Protein AF-A0A6A7LEK1-F1 (afdb_monomer_lite)

pLDDT: mean 83.44, std 18.63, range [37.25, 98.38]

Radius of gyration: 17.27 Å; chains: 1; bounding box: 40×24×52 Å

Structure (mmCIF, N/CA/C/O backbone):
data_AF-A0A6A7LEK1-F1
#
_entry.id   AF-A0A6A7LEK1-F1
#
loop_
_atom_site.group_PDB
_atom_site.id
_atom_site.type_symbol
_atom_site.label_atom_id
_atom_site.label_alt_id
_atom_site.label_comp_id
_atom_site.label_asym_id
_atom_site.label_entity_id
_atom_site.label_seq_id
_atom_site.pdbx_PDB_ins_code
_atom_site.Cartn_x
_atom_site.Cartn_y
_atom_site.Cartn_z
_atom_site.occupancy
_atom_site.B_iso_or_equiv
_atom_site.auth_seq_id
_atom_site.auth_comp_id
_atom_site.auth_asym_id
_atom_site.auth_atom_id
_atom_site.pdbx_PDB_model_num
ATOM 1 N N . MET A 1 1 ? -13.519 3.694 27.572 1.00 46.66 1 MET A N 1
ATOM 2 C CA . MET A 1 1 ? -13.043 2.993 26.362 1.00 46.66 1 MET A CA 1
ATOM 3 C C . MET A 1 1 ? -11.612 3.471 26.123 1.00 46.66 1 MET A C 1
ATOM 5 O 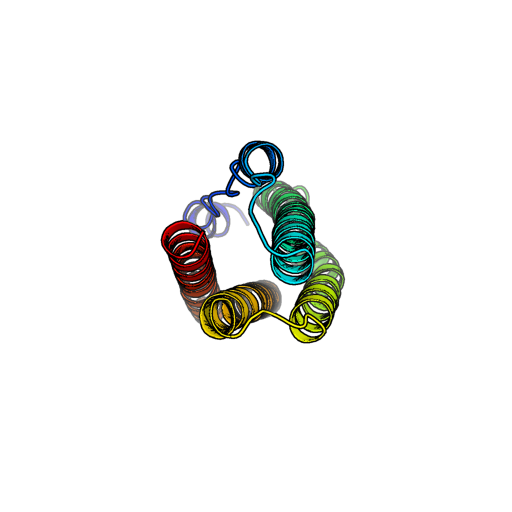O . MET A 1 1 ? -11.468 4.537 25.565 1.00 46.66 1 MET A O 1
ATOM 9 N N . SER A 1 2 ? -10.577 2.872 26.750 1.00 48.06 2 SER A N 1
ATOM 10 C CA . SER A 1 2 ? -9.320 3.645 26.950 1.00 48.06 2 SER A CA 1
ATOM 11 C C . SER A 1 2 ? -7.973 2.902 27.060 1.00 48.06 2 SER A C 1
ATOM 13 O O . SER A 1 2 ? -7.009 3.518 27.499 1.00 48.06 2 SER A O 1
ATOM 15 N N . LYS A 1 3 ? -7.834 1.612 26.715 1.00 38.28 3 LYS A N 1
ATOM 16 C CA . LYS A 1 3 ? -6.499 0.945 26.744 1.00 38.28 3 LYS A CA 1
ATOM 17 C C . LYS A 1 3 ? -6.247 -0.121 25.667 1.00 38.28 3 LYS A C 1
ATOM 19 O O . LYS A 1 3 ? -5.113 -0.568 25.537 1.00 38.28 3 LYS A O 1
ATOM 24 N N . LYS A 1 4 ? -7.274 -0.546 24.914 1.00 45.59 4 LYS A N 1
ATOM 25 C CA . LYS A 1 4 ? -7.142 -1.591 23.877 1.00 45.59 4 LYS A CA 1
ATOM 26 C C . LYS A 1 4 ? -6.670 -1.042 22.525 1.00 45.59 4 LYS A C 1
ATOM 28 O O . LYS A 1 4 ? -5.767 -1.629 21.951 1.00 45.59 4 LYS A O 1
ATOM 33 N N . ARG A 1 5 ? -7.208 0.098 22.072 1.00 50.91 5 ARG A N 1
ATOM 34 C CA . ARG A 1 5 ? -6.863 0.710 20.772 1.00 50.91 5 ARG A CA 1
ATOM 35 C C . ARG A 1 5 ? -5.379 1.095 20.671 1.00 50.91 5 ARG A C 1
ATOM 37 O O . ARG A 1 5 ? -4.720 0.756 19.700 1.00 50.91 5 ARG A O 1
ATOM 44 N N . ALA A 1 6 ? -4.826 1.653 21.751 1.00 42.09 6 ALA A N 1
ATOM 45 C CA . ALA A 1 6 ? -3.437 2.113 21.829 1.00 42.09 6 ALA A CA 1
ATOM 46 C C . ALA A 1 6 ? -2.350 1.021 21.710 1.00 42.09 6 ALA A C 1
ATOM 48 O O . ALA A 1 6 ? -1.185 1.364 21.570 1.00 42.09 6 ALA A O 1
ATOM 49 N N . LYS A 1 7 ? -2.679 -0.279 21.807 1.00 40.78 7 LYS A N 1
ATOM 50 C CA . LYS A 1 7 ? -1.691 -1.372 21.662 1.00 40.78 7 LYS A CA 1
ATOM 51 C C . LYS A 1 7 ? -1.707 -2.042 20.290 1.00 40.78 7 LYS A C 1
ATOM 53 O O . LYS A 1 7 ? -0.755 -2.739 19.964 1.00 40.78 7 LYS A O 1
ATOM 58 N N . THR A 1 8 ? -2.771 -1.858 19.515 1.00 48.28 8 THR A N 1
ATOM 59 C CA . THR A 1 8 ? -2.975 -2.585 18.257 1.00 48.28 8 THR A CA 1
ATOM 60 C C . THR A 1 8 ? -2.233 -1.936 17.085 1.00 48.28 8 THR A C 1
ATOM 62 O O . THR A 1 8 ? -1.827 -2.638 16.168 1.00 48.28 8 THR A O 1
ATOM 65 N N . PHE A 1 9 ? -1.980 -0.625 17.143 1.00 47.22 9 PHE A N 1
ATOM 66 C CA . PHE A 1 9 ? -1.480 0.138 15.995 1.00 47.22 9 PHE A CA 1
ATOM 67 C C . PHE A 1 9 ? -0.041 0.654 16.105 1.00 47.22 9 PHE A C 1
ATOM 69 O O . PHE A 1 9 ? 0.597 0.908 15.090 1.00 47.22 9 PHE A O 1
ATOM 76 N N . THR A 1 10 ? 0.548 0.671 17.308 1.00 41.56 10 THR A N 1
ATOM 77 C CA . THR A 1 10 ? 1.982 0.983 17.496 1.00 41.56 10 THR A CA 1
ATOM 78 C C . THR A 1 10 ? 2.905 0.021 16.724 1.00 41.56 10 THR A C 1
ATOM 80 O O . THR A 1 10 ? 4.081 0.309 16.539 1.00 41.56 10 THR A O 1
ATOM 83 N N . VAL A 1 11 ? 2.380 -1.119 16.259 1.00 42.59 11 VAL A N 1
ATOM 84 C CA . VAL A 1 11 ? 3.092 -2.111 15.436 1.00 42.59 11 VAL A CA 1
ATOM 85 C C . VAL A 1 11 ? 3.003 -1.807 13.927 1.00 42.59 11 VAL A C 1
ATOM 87 O O . VAL A 1 11 ? 3.861 -2.251 13.176 1.00 42.59 11 VAL A O 1
ATOM 90 N N . ILE A 1 12 ? 2.034 -1.002 13.475 1.00 45.78 12 ILE A N 1
ATOM 91 C CA . ILE A 1 12 ? 1.801 -0.677 12.050 1.00 45.78 12 ILE A CA 1
ATOM 92 C C . ILE A 1 12 ? 2.637 0.540 11.590 1.00 45.78 12 ILE A C 1
ATOM 94 O O . ILE A 1 12 ? 2.707 0.864 10.408 1.00 45.78 12 ILE A O 1
ATOM 98 N N . GLY A 1 13 ? 3.353 1.184 12.516 1.00 37.25 13 GLY A N 1
ATOM 99 C CA . GLY A 1 13 ? 4.079 2.441 12.316 1.00 37.25 13 GLY A CA 1
ATOM 100 C C . GLY A 1 13 ? 5.334 2.426 11.434 1.00 37.25 13 GLY A C 1
ATOM 101 O O . GLY A 1 13 ? 6.159 3.319 11.599 1.00 37.25 13 GLY A O 1
ATOM 102 N N . ILE A 1 14 ? 5.536 1.472 10.521 1.00 41.69 14 ILE A N 1
ATOM 103 C CA . ILE A 1 14 ? 6.637 1.568 9.547 1.00 41.69 14 ILE A CA 1
ATOM 104 C C . ILE A 1 14 ? 6.208 0.998 8.187 1.00 41.69 14 ILE A C 1
ATOM 106 O O . ILE A 1 14 ? 6.636 -0.083 7.789 1.00 41.69 14 ILE A O 1
ATOM 110 N N . ILE A 1 15 ? 5.426 1.759 7.420 1.00 44.25 15 ILE A N 1
ATOM 111 C CA . ILE A 1 15 ? 5.654 1.764 5.972 1.00 44.25 15 ILE A CA 1
ATOM 112 C C . ILE A 1 15 ? 6.815 2.732 5.795 1.00 44.25 15 ILE A C 1
ATOM 114 O O . ILE A 1 15 ? 6.666 3.940 5.986 1.00 44.25 15 ILE A O 1
ATOM 118 N N . VAL A 1 16 ? 8.011 2.192 5.549 1.00 43.94 16 VAL A N 1
ATOM 119 C CA . VAL A 1 16 ? 9.144 3.002 5.109 1.00 43.94 16 VAL A CA 1
ATOM 120 C C . VAL A 1 16 ? 8.714 3.587 3.775 1.00 43.94 16 VAL A C 1
ATOM 122 O O . VAL A 1 16 ? 8.874 2.942 2.745 1.00 43.94 16 VAL A O 1
ATOM 125 N N . ALA A 1 17 ? 8.153 4.798 3.805 1.00 43.44 17 ALA A N 1
ATOM 126 C CA . ALA A 1 17 ? 8.066 5.651 2.641 1.00 43.44 17 ALA A CA 1
ATOM 127 C C . ALA A 1 17 ? 9.472 5.658 2.053 1.00 43.44 17 ALA A C 1
ATOM 129 O O . ALA A 1 17 ? 10.419 6.170 2.663 1.00 43.44 17 ALA A O 1
ATOM 130 N N . LEU A 1 18 ? 9.637 4.980 0.921 1.00 44.12 18 LEU A N 1
ATOM 131 C CA . LEU A 1 18 ? 10.869 4.993 0.167 1.00 44.12 18 LEU A CA 1
ATOM 132 C C . LEU A 1 18 ? 11.049 6.439 -0.294 1.00 44.12 18 LEU A C 1
ATOM 134 O O . LEU A 1 18 ? 10.638 6.829 -1.385 1.00 44.12 18 LEU A O 1
ATOM 138 N N . ALA A 1 19 ? 11.697 7.242 0.557 1.00 43.06 19 ALA A N 1
ATOM 139 C CA . ALA A 1 19 ? 12.126 8.626 0.348 1.00 43.06 19 ALA A CA 1
ATOM 140 C C . ALA A 1 19 ? 13.118 8.764 -0.829 1.00 43.06 19 ALA A C 1
ATOM 142 O O . ALA A 1 19 ? 13.835 9.750 -0.971 1.00 43.06 19 ALA A O 1
ATOM 143 N N . SER A 1 20 ? 13.199 7.741 -1.670 1.00 47.03 20 SER A N 1
ATOM 144 C CA . SER A 1 20 ? 14.243 7.476 -2.628 1.00 47.03 20 SER A CA 1
ATOM 145 C C . SER A 1 20 ? 13.797 7.798 -4.058 1.00 47.03 20 SER A C 1
ATOM 147 O O . SER A 1 20 ? 14.639 8.182 -4.867 1.00 47.03 20 SER A O 1
ATOM 149 N N . ALA A 1 21 ? 12.492 7.809 -4.369 1.00 46.47 21 ALA A N 1
ATOM 150 C CA . ALA A 1 21 ? 11.991 8.184 -5.700 1.00 46.47 21 ALA A CA 1
ATOM 151 C C . ALA A 1 21 ? 12.435 9.595 -6.149 1.00 46.47 21 ALA A C 1
ATOM 153 O O . ALA A 1 21 ? 12.756 9.796 -7.323 1.00 46.47 21 ALA A O 1
ATOM 154 N N . GLY A 1 22 ? 12.549 10.552 -5.217 1.00 45.59 22 GLY A N 1
ATOM 155 C CA . GLY A 1 22 ? 13.050 11.905 -5.495 1.00 45.59 22 GLY A CA 1
ATOM 156 C C . GLY A 1 22 ? 14.543 11.971 -5.848 1.00 45.59 22 GLY A C 1
ATOM 157 O O . GLY A 1 22 ? 14.943 12.794 -6.668 1.00 45.59 22 GLY A O 1
ATOM 158 N N . ILE A 1 23 ? 15.368 11.078 -5.291 1.00 48.41 23 ILE A N 1
ATOM 159 C CA . ILE A 1 23 ? 16.801 10.977 -5.616 1.00 48.41 23 ILE A CA 1
ATOM 160 C C . ILE A 1 23 ? 16.997 10.230 -6.952 1.00 48.41 23 ILE A C 1
ATOM 162 O O . ILE A 1 23 ? 17.933 10.525 -7.695 1.00 48.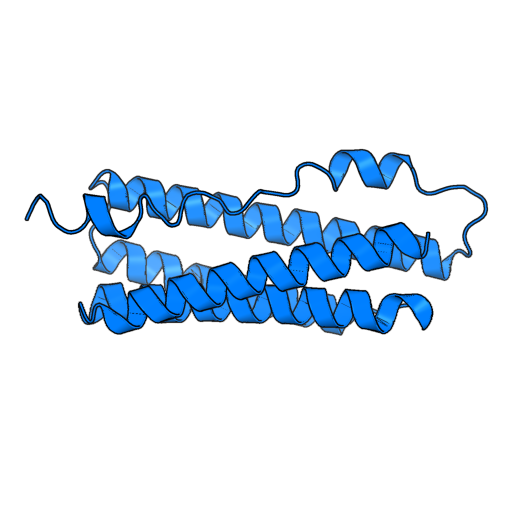41 23 ILE A O 1
ATOM 166 N N . TYR A 1 24 ? 16.103 9.298 -7.305 1.00 51.03 24 TYR A N 1
ATOM 167 C CA . TYR A 1 24 ? 16.279 8.421 -8.468 1.00 51.03 24 TYR A CA 1
ATOM 168 C C . TYR A 1 24 ? 15.999 9.068 -9.827 1.00 51.03 24 TYR A C 1
ATOM 170 O O . TYR A 1 24 ? 16.740 8.783 -10.772 1.00 51.03 24 TYR A O 1
ATOM 178 N N . LEU A 1 25 ? 15.013 9.969 -9.942 1.00 53.00 25 LEU A N 1
ATOM 179 C CA . LEU A 1 25 ? 14.724 10.665 -11.211 1.00 53.00 25 LEU A CA 1
ATOM 180 C C . LEU A 1 25 ? 15.925 11.481 -11.725 1.00 53.00 25 LEU A C 1
ATOM 182 O O . LEU A 1 25 ? 16.126 11.586 -12.932 1.00 53.00 25 LEU A O 1
ATOM 186 N N . ALA A 1 26 ? 16.778 11.982 -10.825 1.00 50.03 26 ALA A N 1
ATOM 187 C CA . ALA A 1 26 ? 17.997 12.713 -11.178 1.00 50.03 26 ALA A CA 1
ATOM 188 C C . ALA A 1 26 ? 19.121 11.824 -11.761 1.00 50.03 26 ALA A C 1
ATOM 190 O O . ALA A 1 26 ? 20.116 12.352 -12.253 1.00 50.03 26 ALA A O 1
ATOM 191 N N . SER A 1 27 ? 18.982 10.491 -11.708 1.00 53.25 27 SER A N 1
ATOM 192 C CA . SER A 1 27 ? 20.025 9.519 -12.090 1.00 53.25 27 SER A CA 1
ATOM 193 C C . SER A 1 27 ? 19.768 8.761 -13.400 1.00 53.25 27 SER A C 1
ATOM 195 O O . SER A 1 27 ? 20.588 7.928 -13.786 1.00 53.25 27 SER A O 1
ATOM 197 N N . ILE A 1 28 ? 18.661 9.037 -14.099 1.00 59.84 28 ILE A N 1
ATOM 198 C CA . ILE A 1 28 ? 18.371 8.435 -15.410 1.00 59.84 28 ILE A CA 1
ATOM 199 C C . ILE A 1 28 ? 19.422 8.930 -16.417 1.00 59.84 28 ILE A C 1
ATOM 201 O O . ILE A 1 28 ? 19.457 10.108 -16.777 1.00 59.84 28 ILE A O 1
ATOM 205 N N . SER A 1 29 ? 20.308 8.028 -16.846 1.00 57.44 29 SER A N 1
ATOM 206 C CA . SER A 1 29 ? 21.398 8.349 -17.772 1.00 57.44 29 SER A CA 1
ATOM 207 C C . SER A 1 29 ? 20.879 8.656 -19.181 1.00 57.44 29 SER A C 1
ATOM 209 O O . SER A 1 29 ? 19.871 8.116 -19.635 1.00 57.44 29 SER A O 1
ATOM 211 N N . SER A 1 30 ? 21.610 9.486 -19.924 1.00 57.62 30 SER A N 1
ATOM 212 C CA . SER A 1 30 ? 21.315 9.798 -21.328 1.00 57.62 30 SER A CA 1
ATOM 213 C C . SER A 1 30 ? 21.533 8.622 -22.295 1.00 57.62 30 SER A C 1
ATOM 215 O O . SER A 1 30 ? 21.211 8.760 -23.472 1.00 57.62 30 SER A O 1
ATOM 217 N N . SER A 1 31 ? 22.062 7.480 -21.832 1.00 55.59 31 SER A N 1
ATOM 218 C CA . SER A 1 31 ? 22.325 6.290 -22.655 1.00 55.59 31 SER A CA 1
ATOM 219 C C . SER A 1 31 ? 21.190 5.258 -22.678 1.00 55.59 31 SER A C 1
ATOM 221 O O . SER A 1 31 ? 21.293 4.279 -23.414 1.00 55.59 31 SER A O 1
ATOM 223 N N . GLN A 1 32 ? 20.120 5.439 -21.895 1.00 67.56 32 GLN A N 1
ATOM 224 C CA . GLN A 1 32 ? 18.956 4.543 -21.925 1.00 67.56 32 GLN A CA 1
ATOM 225 C C . GLN A 1 32 ? 18.096 4.765 -23.177 1.00 67.56 32 GLN A C 1
ATOM 227 O O . GLN A 1 32 ? 17.923 5.891 -23.644 1.00 67.56 32 GLN A O 1
ATOM 232 N N . ILE A 1 33 ? 17.522 3.679 -23.707 1.00 78.75 33 ILE A N 1
ATOM 233 C CA . ILE A 1 33 ? 16.562 3.743 -24.817 1.00 78.75 33 ILE A CA 1
ATOM 234 C C . ILE A 1 33 ? 15.341 4.559 -24.361 1.00 78.75 33 ILE A C 1
ATOM 236 O O . ILE A 1 33 ? 14.889 4.427 -23.224 1.00 78.75 33 ILE A O 1
ATOM 240 N N . GLN A 1 34 ? 14.788 5.393 -25.248 1.00 83.44 34 GLN A N 1
ATOM 241 C CA . GLN A 1 34 ? 13.673 6.302 -24.941 1.00 83.44 34 GLN A CA 1
ATOM 242 C C . GLN A 1 34 ? 12.477 5.601 -24.267 1.00 83.44 34 GLN A C 1
ATOM 244 O O . GLN A 1 34 ? 11.885 6.154 -23.343 1.00 83.44 34 GLN A O 1
ATOM 249 N N . GLU A 1 35 ? 12.140 4.383 -24.700 1.00 83.31 35 GLU A N 1
ATOM 250 C CA . GLU A 1 35 ? 11.057 3.574 -24.120 1.00 83.31 35 GLU A CA 1
ATOM 251 C C . GLU A 1 35 ? 11.341 3.161 -22.669 1.00 83.31 35 GLU A C 1
ATOM 253 O O . GLU A 1 35 ? 10.463 3.226 -21.811 1.00 83.31 35 GLU A O 1
ATOM 258 N N . GLU A 1 36 ? 12.586 2.784 -22.373 1.00 87.81 36 GLU A N 1
ATOM 259 C CA . GLU A 1 36 ? 13.026 2.435 -21.023 1.00 87.81 36 GLU A CA 1
ATOM 260 C C . GLU A 1 36 ? 13.001 3.653 -20.101 1.00 87.81 36 GLU A C 1
ATOM 262 O O . GLU A 1 36 ? 12.469 3.575 -18.993 1.00 87.81 36 GLU A O 1
ATOM 267 N N . LYS A 1 37 ? 13.496 4.795 -20.582 1.00 85.75 37 LYS A N 1
ATOM 268 C CA . LYS A 1 37 ? 13.419 6.057 -19.848 1.00 85.75 37 LYS A CA 1
ATOM 269 C C . LYS A 1 37 ? 11.971 6.419 -19.509 1.00 85.75 37 LYS A C 1
ATOM 271 O O . LYS A 1 37 ? 11.670 6.699 -18.352 1.00 85.75 37 LYS A O 1
ATOM 276 N N . GLN A 1 38 ? 11.072 6.361 -20.492 1.00 89.31 38 GLN A N 1
ATOM 277 C CA . GLN A 1 38 ? 9.657 6.674 -20.293 1.00 89.31 38 GLN A CA 1
ATOM 278 C C . GLN A 1 38 ? 8.988 5.714 -19.300 1.00 89.31 38 GLN A C 1
ATOM 280 O O . GLN A 1 38 ? 8.195 6.143 -18.461 1.00 89.31 38 GLN A O 1
ATOM 285 N N . PHE A 1 39 ? 9.301 4.418 -19.369 1.00 91.56 39 PHE A N 1
ATOM 286 C CA . PHE A 1 39 ? 8.805 3.451 -18.394 1.00 91.56 39 PHE A CA 1
ATOM 287 C C . PHE A 1 39 ? 9.276 3.784 -16.974 1.00 91.56 39 PHE A C 1
ATOM 289 O O . PHE A 1 39 ? 8.449 3.832 -16.066 1.00 91.56 39 PHE A O 1
ATOM 296 N N . LEU A 1 40 ? 10.571 4.048 -16.777 1.00 90.25 40 LEU A N 1
ATOM 297 C CA . LEU A 1 40 ? 11.118 4.364 -15.456 1.00 90.25 40 LEU A CA 1
ATOM 298 C C . LEU A 1 40 ? 10.520 5.658 -14.889 1.00 90.25 40 LEU A C 1
ATOM 300 O O . LEU A 1 40 ? 10.149 5.693 -13.719 1.00 90.25 40 LEU A O 1
ATOM 304 N N . GLU A 1 41 ? 10.350 6.695 -15.710 1.00 89.38 41 GLU A N 1
ATOM 305 C CA . GLU A 1 41 ? 9.659 7.930 -15.311 1.00 89.38 41 GLU A CA 1
ATOM 306 C C . GLU A 1 41 ? 8.217 7.654 -14.851 1.00 89.38 41 GLU A C 1
ATOM 308 O O . GLU A 1 41 ? 7.798 8.131 -13.792 1.00 89.38 41 GLU A O 1
ATOM 313 N N . ASN A 1 42 ? 7.471 6.833 -15.597 1.00 92.06 42 ASN A N 1
ATOM 314 C CA . ASN A 1 42 ? 6.114 6.427 -15.227 1.00 92.06 42 ASN A CA 1
ATOM 315 C C . ASN A 1 42 ? 6.086 5.606 -13.932 1.00 92.06 42 ASN A C 1
ATOM 317 O O . ASN A 1 42 ? 5.237 5.857 -13.075 1.00 92.06 42 ASN A O 1
ATOM 321 N N . TYR A 1 43 ? 7.019 4.666 -13.774 1.00 92.69 43 TYR A N 1
ATOM 322 C CA . TYR A 1 43 ? 7.165 3.841 -12.578 1.00 92.69 43 TYR A CA 1
ATOM 323 C C . TYR A 1 43 ? 7.429 4.705 -11.339 1.00 92.69 43 TYR A C 1
ATOM 325 O O . TYR A 1 43 ? 6.687 4.628 -10.365 1.00 92.69 43 TYR A O 1
ATOM 333 N N . TYR A 1 44 ? 8.413 5.607 -11.378 1.00 89.56 44 TYR A N 1
ATOM 334 C CA . TYR A 1 44 ? 8.701 6.482 -10.235 1.00 89.56 44 TYR A CA 1
ATOM 335 C C . TYR A 1 44 ? 7.585 7.501 -9.972 1.00 89.56 44 TYR A C 1
ATOM 337 O O . TYR A 1 44 ? 7.319 7.848 -8.822 1.00 89.56 44 TYR A O 1
ATOM 345 N N . SER A 1 45 ? 6.888 7.967 -11.012 1.00 90.81 45 SER A N 1
ATOM 346 C CA . SER A 1 45 ? 5.694 8.802 -10.843 1.00 90.81 45 SER A CA 1
ATOM 347 C C . SER A 1 45 ? 4.549 8.047 -10.160 1.00 90.81 45 SER A C 1
ATOM 349 O O . SER A 1 45 ? 3.821 8.640 -9.363 1.00 90.81 45 SER A O 1
ATOM 351 N N . LEU A 1 46 ? 4.379 6.757 -10.459 1.00 93.75 46 LEU A N 1
ATOM 352 C CA . LEU A 1 46 ? 3.417 5.894 -9.781 1.00 93.75 46 LEU A CA 1
ATOM 353 C C . LEU A 1 46 ? 3.798 5.715 -8.308 1.00 93.75 46 LEU A C 1
ATOM 355 O O . LEU A 1 46 ? 2.955 5.954 -7.456 1.00 93.75 46 LEU A O 1
ATOM 359 N N . VAL A 1 47 ? 5.066 5.411 -8.019 1.00 90.62 47 VAL A N 1
ATOM 360 C CA . VAL A 1 47 ? 5.591 5.302 -6.646 1.00 90.62 47 VAL A CA 1
ATOM 361 C C . VAL A 1 47 ? 5.291 6.552 -5.828 1.00 90.62 47 VAL A C 1
ATOM 363 O O . VAL A 1 47 ? 4.747 6.465 -4.732 1.00 90.62 47 VAL A O 1
ATOM 366 N N . ASN A 1 48 ? 5.604 7.729 -6.369 1.00 87.38 48 ASN A N 1
ATOM 367 C CA . ASN A 1 48 ? 5.340 8.991 -5.681 1.00 87.38 48 ASN A CA 1
ATOM 368 C C . ASN A 1 48 ? 3.845 9.201 -5.398 1.00 87.38 48 ASN A C 1
ATOM 370 O O . ASN A 1 48 ? 3.491 9.728 -4.346 1.00 87.38 48 ASN A O 1
ATOM 374 N N . ALA A 1 49 ? 2.972 8.799 -6.327 1.00 91.25 49 ALA A N 1
ATOM 375 C CA . ALA A 1 49 ? 1.529 8.893 -6.132 1.00 91.25 49 ALA A CA 1
ATOM 376 C C . ALA A 1 49 ? 1.050 7.942 -5.026 1.00 91.25 49 ALA A C 1
ATOM 378 O O . ALA A 1 49 ? 0.305 8.378 -4.152 1.00 91.25 49 ALA A O 1
ATOM 379 N N . THR A 1 50 ? 1.520 6.691 -5.026 1.00 91.75 50 THR A N 1
ATOM 380 C CA . THR A 1 50 ? 1.238 5.711 -3.969 1.00 91.75 50 THR A CA 1
ATOM 381 C C . THR A 1 50 ? 1.669 6.236 -2.607 1.00 91.75 50 THR A C 1
ATOM 383 O O . THR A 1 50 ? 0.833 6.331 -1.716 1.00 91.75 50 THR A O 1
ATOM 386 N N . ASN A 1 51 ? 2.918 6.699 -2.478 1.00 87.81 51 ASN A N 1
ATOM 387 C CA . ASN A 1 51 ? 3.434 7.271 -1.232 1.00 87.81 51 ASN A CA 1
ATOM 388 C C . ASN A 1 51 ? 2.549 8.414 -0.723 1.00 87.81 51 ASN A C 1
ATOM 390 O O . ASN A 1 51 ? 2.243 8.473 0.462 1.00 87.81 51 ASN A O 1
ATOM 394 N N . GLY A 1 52 ? 2.084 9.296 -1.613 1.00 89.06 52 GLY A N 1
ATOM 395 C CA . GLY A 1 52 ? 1.165 10.371 -1.240 1.00 89.06 52 GLY A CA 1
ATOM 396 C C . GLY A 1 52 ? -0.166 9.861 -0.672 1.00 89.06 52 GLY A C 1
ATOM 397 O O . GLY A 1 52 ? -0.656 10.408 0.320 1.00 89.06 52 GLY A O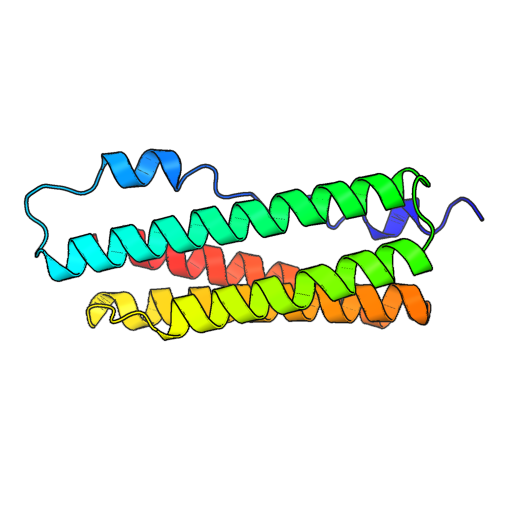 1
ATOM 398 N N . VAL A 1 53 ? -0.741 8.808 -1.261 1.00 92.38 53 VAL A N 1
ATOM 399 C CA . VAL A 1 53 ? -1.978 8.177 -0.768 1.00 92.38 53 VAL A CA 1
ATOM 400 C C . VAL A 1 53 ? -1.731 7.502 0.585 1.00 92.38 53 VAL A C 1
ATOM 402 O O . VAL A 1 53 ? -2.460 7.784 1.538 1.00 92.38 53 VAL A O 1
ATOM 405 N N . THR A 1 54 ? -0.681 6.685 0.700 1.00 89.94 54 THR A N 1
ATOM 406 C CA . THR A 1 54 ? -0.280 5.997 1.938 1.00 89.94 54 THR A CA 1
ATOM 407 C C . THR A 1 54 ? -0.018 6.978 3.080 1.00 89.94 54 THR A C 1
ATOM 409 O O . THR A 1 54 ? -0.597 6.841 4.155 1.00 89.94 54 THR A O 1
ATOM 412 N N . GLU A 1 55 ? 0.801 8.011 2.859 1.00 88.00 55 GLU A N 1
ATOM 413 C CA . GLU A 1 55 ? 1.117 9.022 3.875 1.00 88.00 55 GLU A CA 1
ATOM 414 C C . GLU A 1 55 ? -0.125 9.785 4.336 1.00 88.00 55 GLU A C 1
ATOM 416 O O . GLU A 1 55 ? -0.254 10.122 5.515 1.00 88.00 55 GLU A O 1
ATOM 421 N N . THR A 1 56 ? -1.037 10.090 3.411 1.00 91.38 56 THR A N 1
ATOM 422 C CA . THR A 1 56 ? -2.279 10.784 3.761 1.00 91.38 56 THR A CA 1
ATOM 423 C C . THR A 1 56 ? -3.158 9.887 4.623 1.00 91.38 56 THR A C 1
ATOM 425 O O . THR A 1 56 ? -3.622 10.333 5.668 1.00 91.38 56 THR A O 1
ATOM 428 N N . TYR A 1 57 ? -3.330 8.619 4.249 1.00 92.94 57 TYR A N 1
ATOM 429 C CA . TYR A 1 57 ? -4.129 7.683 5.034 1.00 92.94 57 TYR A CA 1
ATOM 430 C C . TYR A 1 57 ? -3.519 7.406 6.414 1.00 92.94 57 TYR A C 1
ATOM 432 O O . TYR A 1 57 ? -4.233 7.402 7.415 1.00 92.94 57 TYR A O 1
ATOM 440 N N . HIS A 1 58 ? -2.191 7.278 6.500 1.00 87.88 58 HIS A N 1
ATOM 441 C CA . HIS A 1 58 ? -1.496 7.103 7.774 1.00 87.88 58 HIS A CA 1
ATOM 442 C C . HIS A 1 58 ? -1.770 8.263 8.739 1.00 87.88 58 HIS A C 1
ATOM 444 O O . HIS A 1 58 ? -2.057 8.038 9.911 1.00 87.88 58 HIS A O 1
ATOM 450 N N . LYS A 1 59 ? -1.790 9.509 8.249 1.00 90.38 59 LYS A N 1
ATOM 451 C CA . LYS A 1 59 ? -2.168 10.669 9.074 1.00 90.38 59 LYS A CA 1
ATOM 452 C C . LYS A 1 59 ? -3.599 10.569 9.603 1.00 90.38 59 LYS A C 1
ATOM 454 O O . LYS A 1 59 ? -3.851 11.021 10.718 1.00 90.38 59 LYS A O 1
ATOM 459 N N . GLU A 1 60 ? -4.532 10.002 8.838 1.00 93.06 60 GLU A N 1
ATOM 460 C CA . GLU A 1 60 ? -5.907 9.778 9.303 1.00 93.06 60 GLU A CA 1
ATOM 461 C C . GLU A 1 60 ? -5.979 8.687 10.382 1.00 93.06 60 GLU A C 1
ATOM 463 O O . GLU A 1 60 ? -6.650 8.873 11.400 1.00 93.06 60 GLU A O 1
ATOM 468 N N . ILE A 1 61 ? -5.214 7.603 10.225 1.00 89.19 61 ILE A N 1
ATOM 469 C CA . ILE A 1 61 ? -5.036 6.577 11.264 1.00 89.19 61 ILE A CA 1
ATOM 470 C C . ILE A 1 61 ? -4.471 7.201 12.544 1.00 89.19 61 ILE A C 1
ATOM 472 O O . ILE A 1 61 ? -5.030 7.006 13.621 1.00 89.19 61 ILE A O 1
ATOM 476 N N . GLU A 1 62 ? -3.413 8.006 12.450 1.00 87.50 62 GLU A N 1
ATOM 477 C CA . GLU A 1 62 ? -2.824 8.652 13.624 1.00 87.50 62 GLU A CA 1
ATOM 478 C C . GLU A 1 62 ? -3.821 9.571 14.353 1.00 87.50 62 GLU A C 1
ATOM 480 O O . GLU A 1 62 ? -3.767 9.731 15.574 1.00 87.50 62 GLU A O 1
ATOM 485 N N . LYS A 1 63 ? -4.723 10.243 13.625 1.00 90.62 63 LYS A N 1
ATOM 486 C CA . LYS A 1 63 ? -5.783 11.055 14.243 1.00 90.62 63 LYS A CA 1
ATOM 487 C C . LYS A 1 63 ? -6.766 10.172 15.010 1.00 90.62 63 LYS A C 1
ATOM 489 O O . LYS A 1 63 ? -7.102 10.514 16.143 1.00 90.62 63 LYS A O 1
ATOM 494 N N . TRP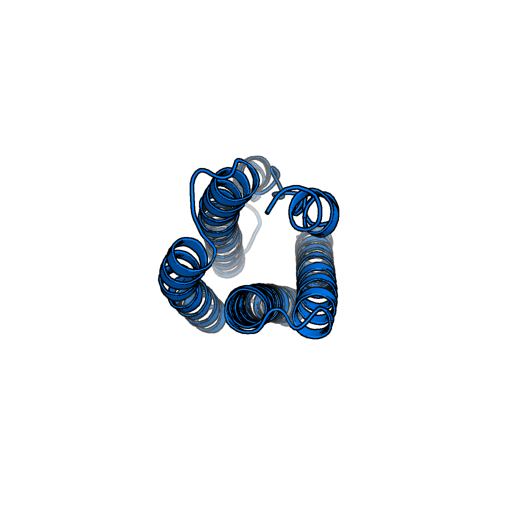 A 1 64 ? -7.170 9.038 14.441 1.00 91.56 64 TRP A N 1
ATOM 495 C CA . TRP A 1 64 ? -7.990 8.045 15.136 1.00 91.56 64 TRP A CA 1
ATOM 496 C C . TRP A 1 64 ? -7.290 7.477 16.380 1.00 91.56 64 TRP A C 1
ATOM 498 O O . TRP A 1 64 ? -7.900 7.410 17.444 1.00 91.56 64 TRP A O 1
ATOM 508 N N . GLU A 1 65 ? -5.992 7.169 16.308 1.00 84.62 65 GLU A N 1
ATOM 509 C CA . GLU A 1 65 ? -5.204 6.716 17.467 1.00 84.62 65 GLU A CA 1
ATOM 510 C C . GLU A 1 65 ? -5.153 7.749 18.601 1.00 84.62 65 GLU A C 1
ATOM 512 O O . GLU A 1 65 ? -5.069 7.388 19.776 1.00 84.62 65 GLU A O 1
ATOM 517 N N . ARG A 1 66 ? -5.208 9.039 18.253 1.00 88.69 66 ARG A N 1
ATOM 518 C CA . ARG A 1 66 ? -5.276 10.169 19.193 1.00 88.69 66 ARG A CA 1
ATOM 519 C C . ARG A 1 66 ? -6.704 10.484 19.657 1.00 88.69 66 ARG A C 1
ATOM 521 O O . ARG A 1 66 ? -6.930 11.573 20.182 1.00 88.69 66 ARG A O 1
ATOM 528 N N . ASP A 1 67 ? -7.648 9.566 19.445 1.00 89.88 67 ASP A N 1
ATOM 529 C CA . ASP A 1 67 ? -9.072 9.703 19.768 1.00 89.88 67 ASP A CA 1
ATOM 530 C C . ASP A 1 67 ? -9.732 10.946 19.123 1.00 89.88 67 ASP A C 1
ATOM 532 O O . ASP A 1 67 ? -10.721 11.469 19.638 1.00 89.88 67 ASP A O 1
ATOM 536 N N . GLN A 1 68 ? -9.197 11.446 17.996 1.00 92.81 68 GLN A N 1
ATOM 537 C CA . GLN A 1 68 ? -9.836 12.533 17.235 1.00 92.81 68 GLN A CA 1
ATOM 538 C C . GLN A 1 68 ? -11.011 12.030 16.393 1.00 92.81 68 GLN A C 1
ATOM 540 O O . GLN A 1 68 ? -11.898 12.818 16.082 1.00 92.81 68 GLN A O 1
ATOM 545 N N . TYR A 1 69 ? -11.008 10.735 16.063 1.00 87.88 69 TYR A N 1
ATOM 546 C CA . TYR A 1 69 ? -12.048 10.035 15.316 1.00 87.88 69 TYR A CA 1
ATOM 547 C C . TYR A 1 69 ? -12.546 8.834 16.111 1.00 87.88 69 TYR A C 1
ATOM 549 O O . TYR A 1 69 ? -11.783 8.200 16.846 1.00 87.88 69 TYR A O 1
ATOM 557 N N . ASP A 1 70 ? -13.817 8.487 15.934 1.00 92.56 70 ASP A N 1
ATOM 558 C CA . ASP A 1 70 ? -14.311 7.174 16.333 1.00 92.56 70 ASP A CA 1
ATOM 559 C C . ASP A 1 70 ? -14.095 6.131 15.220 1.00 92.56 70 ASP A C 1
ATOM 561 O O . ASP A 1 70 ? -13.635 6.441 14.119 1.00 92.56 70 ASP A O 1
ATOM 565 N N . ASP A 1 71 ? -14.394 4.863 15.518 1.00 93.12 71 ASP A N 1
ATOM 566 C CA . ASP A 1 71 ? -14.184 3.767 14.562 1.00 93.12 71 ASP A CA 1
ATOM 567 C C . ASP A 1 71 ? -15.054 3.944 13.305 1.00 93.12 71 ASP A C 1
ATOM 569 O O . ASP A 1 71 ? -14.629 3.593 12.209 1.00 93.12 71 ASP A O 1
ATOM 573 N N . ARG A 1 72 ? -16.250 4.536 13.431 1.00 95.94 72 ARG A N 1
ATOM 574 C CA . ARG A 1 72 ? -17.181 4.731 12.310 1.00 95.94 72 ARG A CA 1
ATOM 575 C C . ARG A 1 72 ? -16.688 5.813 11.353 1.00 95.94 72 ARG A C 1
ATOM 577 O O . ARG A 1 72 ? -16.843 5.686 10.135 1.00 95.94 72 ARG A O 1
ATOM 584 N N . GLU A 1 73 ? -16.111 6.876 11.894 1.00 97.06 73 GLU A N 1
ATOM 585 C CA . GLU A 1 73 ? -15.479 7.921 11.100 1.00 97.06 73 GLU A CA 1
ATOM 586 C C . GLU A 1 73 ? -14.266 7.369 10.344 1.00 97.06 73 GLU A C 1
ATOM 588 O O . GLU A 1 73 ? -14.184 7.552 9.129 1.00 97.06 73 GLU A O 1
ATOM 593 N N . LEU A 1 74 ? -13.396 6.591 11.000 1.00 95.25 74 LEU A N 1
ATOM 594 C CA . LEU A 1 74 ? -12.251 5.976 10.321 1.00 95.25 74 LEU A CA 1
ATOM 595 C C . LEU A 1 74 ? -12.669 4.937 9.265 1.00 95.25 74 LEU A C 1
ATOM 597 O O . LEU A 1 74 ? -12.033 4.862 8.214 1.00 95.25 74 LEU A O 1
ATOM 601 N N . VAL A 1 75 ? -13.756 4.187 9.473 1.00 97.50 75 VAL A N 1
ATOM 602 C CA . VAL A 1 75 ? -14.347 3.319 8.433 1.00 97.50 75 VAL A CA 1
ATOM 603 C C . VAL A 1 75 ? -14.731 4.137 7.200 1.00 97.50 75 VAL A C 1
ATOM 605 O O . VAL A 1 75 ? -14.310 3.809 6.094 1.00 97.50 75 VAL A O 1
ATOM 608 N N . THR A 1 76 ? -15.449 5.247 7.393 1.00 97.88 76 THR A N 1
ATOM 609 C CA . THR A 1 76 ? -15.887 6.123 6.290 1.00 97.88 76 THR A CA 1
ATOM 610 C C . THR A 1 76 ? -14.695 6.724 5.542 1.00 97.88 76 THR A C 1
ATOM 612 O O . THR A 1 76 ? -14.695 6.797 4.313 1.00 97.88 76 THR A O 1
ATOM 615 N N . ILE A 1 77 ? -13.658 7.136 6.277 1.00 97.12 77 ILE A N 1
ATOM 616 C CA . ILE A 1 77 ? -12.406 7.610 5.687 1.00 97.12 77 ILE A CA 1
ATOM 617 C C . ILE A 1 77 ? -11.767 6.485 4.872 1.00 97.12 77 ILE A C 1
ATOM 619 O O . ILE A 1 77 ? -11.456 6.693 3.703 1.00 97.12 77 ILE A O 1
ATOM 623 N N . THR A 1 78 ? -11.622 5.287 5.437 1.00 96.06 78 THR A N 1
ATOM 624 C CA . THR A 1 78 ? -10.984 4.150 4.755 1.00 96.06 78 THR A CA 1
ATOM 625 C C . THR A 1 78 ? -11.718 3.768 3.471 1.00 96.06 78 THR A C 1
ATOM 627 O O . THR A 1 78 ? -11.074 3.585 2.438 1.00 96.06 78 THR A O 1
ATOM 630 N N . ASP A 1 79 ? -13.053 3.769 3.482 1.00 98.00 79 ASP A N 1
ATOM 631 C CA . ASP A 1 79 ? -13.881 3.521 2.294 1.00 98.00 79 ASP A CA 1
ATOM 632 C C . ASP A 1 79 ? -13.593 4.527 1.156 1.00 98.00 79 ASP A C 1
ATOM 634 O O . ASP A 1 79 ? -13.720 4.187 -0.020 1.00 98.00 79 ASP A O 1
ATOM 638 N N . SER A 1 80 ? -13.140 5.748 1.471 1.00 97.12 80 SER A N 1
ATOM 639 C CA . SER A 1 80 ? -12.722 6.746 0.470 1.00 97.12 80 SER A CA 1
ATOM 640 C C . SER A 1 80 ? -11.294 6.549 -0.068 1.00 97.12 80 SER A C 1
ATOM 642 O O . SER A 1 80 ? -10.953 7.072 -1.134 1.00 97.12 80 SER A O 1
ATOM 644 N N . PHE A 1 81 ? -10.450 5.793 0.641 1.00 95.06 81 PHE A N 1
ATOM 645 C CA . PHE A 1 81 ? -9.072 5.494 0.238 1.00 95.06 81 PHE A CA 1
ATOM 646 C C . PHE A 1 81 ? -8.961 4.219 -0.599 1.00 95.06 81 PHE A C 1
ATOM 648 O O . PHE A 1 81 ? -8.134 4.177 -1.510 1.00 95.06 81 PHE A O 1
ATOM 655 N N . LEU A 1 82 ? -9.808 3.210 -0.367 1.00 97.44 82 LEU A N 1
ATOM 656 C CA . LEU A 1 82 ? -9.766 1.953 -1.131 1.00 97.44 82 LEU A CA 1
ATOM 657 C C . LEU A 1 82 ? -9.852 2.166 -2.660 1.00 97.44 82 LEU A C 1
ATOM 659 O O . LEU A 1 82 ? -9.002 1.620 -3.369 1.00 97.44 82 LEU A O 1
ATOM 663 N N . PRO A 1 83 ? -10.754 3.016 -3.198 1.00 98.19 83 PRO A N 1
ATOM 664 C CA . PRO A 1 83 ? -10.802 3.279 -4.638 1.00 98.19 83 PRO A CA 1
ATOM 665 C C . PRO A 1 83 ? -9.554 3.985 -5.185 1.00 98.19 83 PRO A C 1
ATOM 667 O O . PRO A 1 83 ? -9.262 3.885 -6.373 1.00 98.19 83 PRO A O 1
ATOM 670 N N . GLN A 1 84 ? -8.795 4.702 -4.350 1.00 97.94 84 GLN A N 1
ATOM 671 C CA . GLN A 1 84 ? -7.553 5.346 -4.791 1.00 97.94 84 GLN A CA 1
ATOM 672 C C . GLN A 1 84 ? -6.476 4.301 -5.100 1.00 97.94 84 GLN A C 1
ATOM 674 O O . GLN A 1 84 ? -5.748 4.450 -6.079 1.00 97.94 84 GLN A O 1
ATOM 679 N N . TYR A 1 85 ? -6.423 3.207 -4.336 1.00 96.38 85 TYR A N 1
ATOM 680 C CA . TYR A 1 85 ? -5.560 2.068 -4.654 1.00 96.38 85 TYR A CA 1
ATOM 681 C C . TYR A 1 85 ? -5.997 1.334 -5.918 1.00 96.38 85 TYR A C 1
ATOM 683 O O . TYR A 1 85 ? -5.139 0.941 -6.706 1.00 96.38 85 TYR A O 1
ATOM 691 N N . ASP A 1 86 ? -7.305 1.203 -6.154 1.00 97.25 86 ASP A N 1
ATOM 692 C CA . ASP A 1 86 ? -7.819 0.633 -7.405 1.00 97.25 86 ASP A CA 1
ATOM 693 C C . ASP A 1 86 ? -7.326 1.445 -8.618 1.00 97.25 86 ASP A C 1
ATOM 695 O O . ASP A 1 86 ? -6.781 0.883 -9.568 1.00 97.25 86 ASP A O 1
ATOM 699 N N . LEU A 1 87 ? -7.368 2.781 -8.534 1.00 98.06 87 LEU A N 1
ATOM 700 C CA . LEU A 1 87 ? -6.822 3.666 -9.570 1.00 98.06 87 LEU A CA 1
ATOM 701 C C . LEU A 1 87 ? -5.300 3.522 -9.753 1.00 98.06 87 LEU A C 1
ATOM 703 O O . LEU A 1 87 ? -4.807 3.603 -10.882 1.00 98.06 87 LEU A O 1
ATOM 707 N N . LEU A 1 88 ? -4.538 3.317 -8.672 1.00 97.62 88 LEU A N 1
ATOM 708 C CA . LEU A 1 88 ? -3.091 3.079 -8.749 1.00 97.62 88 LEU A CA 1
ATOM 709 C C . LEU A 1 88 ? -2.779 1.740 -9.435 1.00 97.62 88 LEU A C 1
ATOM 711 O O . LEU A 1 88 ? -1.895 1.687 -10.292 1.00 97.62 88 LEU A O 1
ATOM 715 N N . VAL A 1 89 ? -3.529 0.682 -9.114 1.00 98.00 89 VAL A N 1
ATOM 716 C CA . VAL A 1 89 ? -3.411 -0.641 -9.751 1.00 98.00 89 VAL A CA 1
ATOM 717 C C . VAL A 1 89 ? -3.750 -0.564 -11.238 1.00 98.00 89 VAL A C 1
ATOM 719 O O . VAL A 1 89 ? -3.005 -1.108 -12.059 1.00 98.00 89 VAL A O 1
ATOM 722 N N . ASP A 1 90 ? -4.825 0.133 -11.604 1.00 98.06 90 ASP A N 1
ATOM 723 C CA . ASP A 1 90 ? -5.227 0.320 -13.001 1.00 98.06 90 ASP A CA 1
ATOM 724 C C . ASP A 1 90 ? -4.169 1.102 -13.784 1.00 98.06 90 ASP A C 1
ATOM 726 O O . ASP A 1 90 ? -3.769 0.702 -14.883 1.00 98.06 90 ASP A O 1
ATOM 730 N N . ARG A 1 91 ? -3.642 2.182 -13.192 1.00 97.38 91 ARG A N 1
ATOM 731 C CA . ARG A 1 91 ? -2.551 2.969 -13.778 1.00 97.38 91 ARG A CA 1
ATOM 732 C C . ARG A 1 91 ? -1.316 2.106 -14.028 1.00 97.38 91 ARG A C 1
ATOM 734 O O . ARG A 1 91 ? -0.767 2.153 -15.126 1.00 97.38 91 ARG A O 1
ATOM 741 N N . ALA A 1 92 ? -0.899 1.321 -13.036 1.00 96.62 92 ALA A N 1
ATOM 742 C CA . ALA A 1 92 ? 0.254 0.430 -13.131 1.00 96.62 92 ALA A CA 1
ATOM 743 C C . ALA A 1 92 ? 0.062 -0.649 -14.208 1.00 96.62 92 ALA A C 1
ATOM 745 O O . ALA A 1 92 ? 0.955 -0.891 -15.017 1.00 96.62 92 ALA A O 1
ATOM 746 N N . SER A 1 93 ? -1.129 -1.248 -14.261 1.00 95.75 93 SER A N 1
ATOM 747 C CA . SER A 1 93 ? -1.485 -2.292 -15.232 1.00 95.75 93 SER A CA 1
ATOM 748 C C . SER A 1 93 ? -1.531 -1.771 -16.673 1.00 95.75 93 SER A C 1
ATOM 750 O O . SER A 1 93 ? -1.371 -2.541 -17.617 1.00 95.75 93 SER A O 1
ATOM 752 N N . GLY A 1 94 ? -1.726 -0.461 -16.857 1.00 95.81 94 GLY A N 1
ATOM 753 C CA . GLY A 1 94 ? -1.667 0.206 -18.158 1.00 95.81 94 GLY A CA 1
ATOM 754 C C . GLY A 1 94 ? -0.249 0.478 -18.675 1.00 95.81 94 GLY A C 1
ATOM 755 O O . GLY A 1 94 ? -0.094 0.914 -19.821 1.00 95.81 94 GLY A O 1
ATOM 756 N N . PHE A 1 95 ? 0.794 0.257 -17.868 1.00 94.06 95 PHE A N 1
ATOM 757 C CA . PHE A 1 95 ? 2.171 0.476 -18.305 1.00 94.06 95 PHE A CA 1
ATOM 758 C C . PHE A 1 95 ? 2.611 -0.589 -19.310 1.00 94.06 95 PHE A C 1
ATOM 760 O O . PHE A 1 95 ? 2.218 -1.751 -19.248 1.00 94.06 95 PHE A O 1
ATOM 767 N N . LYS A 1 96 ? 3.476 -0.180 -20.242 1.00 91.44 96 LYS A N 1
ATOM 768 C CA . LYS A 1 96 ? 4.140 -1.068 -21.203 1.00 91.44 96 LYS A CA 1
ATOM 769 C C . LYS A 1 96 ? 5.625 -1.163 -20.844 1.00 91.44 96 LYS A C 1
ATOM 771 O O . LYS A 1 96 ? 6.424 -0.424 -21.420 1.00 91.44 96 LYS A O 1
ATOM 776 N N . PRO A 1 97 ? 5.995 -1.973 -19.839 1.00 91.50 97 PRO A N 1
ATOM 777 C CA . PRO A 1 97 ? 7.392 -2.149 -19.463 1.00 91.50 97 PRO A CA 1
ATOM 778 C C . PRO A 1 97 ? 8.196 -2.828 -20.585 1.00 91.50 97 PRO A C 1
ATOM 780 O O . PRO A 1 97 ? 7.688 -3.735 -21.242 1.00 91.50 97 PRO A O 1
ATOM 783 N N . PRO A 1 98 ? 9.477 -2.470 -20.776 1.00 92.19 98 PRO A N 1
ATOM 784 C CA . PRO A 1 98 ? 10.438 -3.349 -21.434 1.00 92.19 98 PRO A CA 1
ATOM 785 C C . PRO A 1 98 ? 10.475 -4.722 -20.753 1.00 92.19 98 PRO A C 1
ATOM 787 O O . PRO A 1 98 ? 10.342 -4.801 -19.531 1.00 92.19 98 PRO A O 1
ATOM 790 N N . GLN A 1 99 ? 10.746 -5.792 -21.510 1.00 92.56 99 GLN A N 1
ATOM 791 C CA . GLN A 1 99 ? 10.692 -7.174 -21.004 1.00 92.56 99 GLN A CA 1
ATOM 792 C C . GLN A 1 99 ? 11.474 -7.380 -19.697 1.00 92.56 99 GLN A C 1
ATOM 794 O O . GLN A 1 99 ? 10.991 -8.064 -18.798 1.00 92.56 99 GLN A O 1
ATOM 799 N N . LYS A 1 100 ? 12.648 -6.745 -19.561 1.00 91.94 100 LYS A N 1
ATOM 800 C CA . LYS A 1 100 ? 13.475 -6.835 -18.349 1.00 91.94 100 LYS A CA 1
ATOM 801 C C . LYS A 1 100 ? 12.764 -6.337 -17.082 1.00 91.94 100 LYS A C 1
ATOM 803 O O . LYS A 1 100 ? 13.032 -6.853 -16.010 1.00 91.94 100 LYS A O 1
ATOM 808 N N . TYR A 1 101 ? 11.827 -5.395 -17.192 1.00 94.50 101 TYR A N 1
ATOM 809 C CA . TYR A 1 101 ? 11.123 -4.799 -16.051 1.00 94.50 101 TYR A CA 1
ATOM 810 C C . TYR A 1 101 ? 9.731 -5.385 -15.778 1.00 94.50 101 TYR A C 1
ATOM 812 O O . TYR A 1 101 ? 9.052 -4.915 -14.867 1.00 94.50 101 TYR A O 1
ATOM 820 N N . HIS A 1 102 ? 9.290 -6.397 -16.534 1.00 95.75 102 HIS A N 1
ATOM 821 C CA . HIS A 1 102 ? 7.972 -7.014 -16.331 1.00 95.75 102 HIS A CA 1
ATOM 822 C C . HIS A 1 102 ? 7.789 -7.532 -14.900 1.00 95.75 102 HIS A C 1
ATOM 824 O O . HIS A 1 102 ? 6.760 -7.278 -14.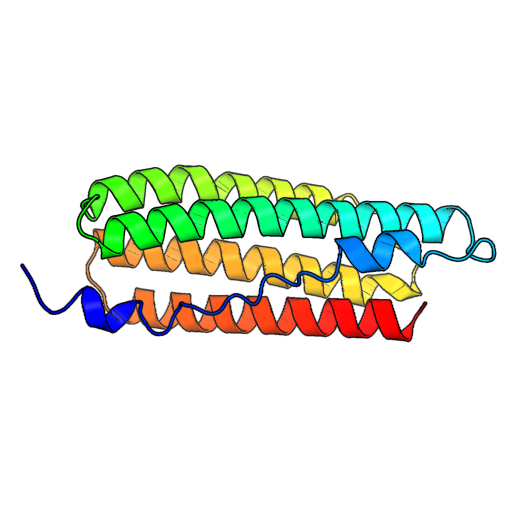283 1.00 95.75 102 HIS A O 1
ATOM 830 N N . GLU A 1 103 ? 8.793 -8.234 -14.373 1.00 97.25 103 GLU A N 1
ATOM 831 C CA . GLU A 1 103 ? 8.736 -8.821 -13.031 1.00 97.25 103 GLU A CA 1
ATOM 832 C C . GLU A 1 103 ? 8.673 -7.748 -11.941 1.00 97.25 103 GLU A C 1
ATOM 834 O O . GLU A 1 103 ? 7.853 -7.844 -11.032 1.00 97.25 103 GLU A O 1
ATOM 839 N N . ALA A 1 104 ? 9.473 -6.686 -12.075 1.00 95.50 104 ALA A N 1
ATOM 840 C CA . ALA A 1 104 ? 9.428 -5.558 -11.153 1.00 95.50 104 ALA A CA 1
ATOM 841 C C . ALA A 1 104 ? 8.035 -4.907 -11.135 1.00 95.50 104 ALA A C 1
ATOM 843 O O . ALA A 1 104 ? 7.446 -4.718 -10.075 1.00 95.50 104 ALA A O 1
ATOM 844 N N . LEU A 1 105 ? 7.451 -4.638 -12.308 1.00 96.88 105 LEU A N 1
ATOM 845 C CA . LEU A 1 105 ? 6.107 -4.065 -12.371 1.00 96.88 105 LEU A CA 1
ATOM 846 C C . LEU A 1 105 ? 5.045 -4.989 -11.749 1.00 96.88 105 LEU A C 1
ATOM 848 O O . LEU A 1 105 ? 4.180 -4.496 -11.028 1.00 96.88 105 LEU A O 1
ATOM 852 N N . ASP A 1 106 ? 5.104 -6.303 -11.991 1.00 98.19 106 ASP A N 1
ATOM 853 C CA . ASP A 1 106 ? 4.155 -7.257 -11.398 1.00 98.19 106 ASP A CA 1
ATOM 854 C C . ASP A 1 106 ? 4.258 -7.282 -9.866 1.00 98.19 106 ASP A C 1
ATOM 856 O O . ASP A 1 106 ? 3.240 -7.232 -9.176 1.00 98.19 106 ASP A O 1
ATOM 860 N N . LEU A 1 107 ? 5.478 -7.279 -9.321 1.00 98.06 107 LEU A N 1
ATOM 861 C CA . LEU A 1 107 ? 5.709 -7.168 -7.879 1.00 98.06 107 LEU A CA 1
ATOM 862 C C . LEU A 1 107 ? 5.140 -5.863 -7.319 1.00 98.06 107 LEU A C 1
ATOM 864 O O . LEU A 1 107 ? 4.435 -5.885 -6.312 1.00 98.06 107 LEU A O 1
ATOM 868 N N . TYR A 1 108 ? 5.354 -4.737 -7.998 1.00 97.12 108 TYR A N 1
ATOM 869 C CA . TYR A 1 108 ? 4.790 -3.465 -7.554 1.00 97.12 108 TYR A CA 1
ATOM 870 C C . TYR A 1 108 ? 3.251 -3.471 -7.574 1.00 97.12 108 TYR A C 1
ATOM 872 O O . TYR A 1 108 ? 2.612 -3.029 -6.623 1.00 97.12 108 TYR A O 1
ATOM 880 N N . ILE A 1 109 ? 2.625 -4.058 -8.600 1.00 98.25 109 ILE A N 1
ATOM 881 C CA . ILE A 1 109 ? 1.163 -4.236 -8.649 1.00 98.25 109 ILE A CA 1
ATOM 882 C C . ILE A 1 109 ? 0.669 -5.124 -7.496 1.00 98.25 109 ILE A C 1
ATOM 884 O O . ILE A 1 109 ? -0.376 -4.841 -6.904 1.00 98.25 109 ILE A O 1
ATOM 888 N N . ARG A 1 110 ? 1.399 -6.192 -7.152 1.00 98.31 110 ARG A N 1
ATOM 889 C CA . ARG A 1 110 ? 1.075 -7.047 -5.996 1.00 98.31 110 ARG A CA 1
ATOM 890 C C . ARG A 1 110 ? 1.181 -6.291 -4.680 1.00 98.31 110 ARG A C 1
ATOM 892 O O . ARG A 1 110 ? 0.322 -6.497 -3.827 1.00 98.31 110 ARG A O 1
ATOM 899 N N . SER A 1 111 ? 2.173 -5.413 -4.534 1.00 96.88 111 SER A N 1
ATOM 900 C CA . SER A 1 111 ? 2.283 -4.517 -3.380 1.00 96.88 111 SER A CA 1
ATOM 901 C C . SER A 1 111 ? 1.020 -3.666 -3.232 1.00 96.88 111 SER A C 1
ATOM 903 O O . SER A 1 111 ? 0.324 -3.796 -2.226 1.00 96.88 111 SER A O 1
ATOM 905 N N . LEU A 1 112 ? 0.627 -2.931 -4.278 1.00 97.50 112 LEU A N 1
ATOM 906 C CA . LEU A 1 112 ? -0.574 -2.084 -4.257 1.00 97.50 112 LEU A CA 1
ATOM 907 C C . LEU A 1 112 ? -1.843 -2.856 -3.873 1.00 97.50 112 LEU A C 1
ATOM 909 O O . LEU A 1 112 ? -2.642 -2.392 -3.061 1.00 97.50 112 LEU A O 1
ATOM 913 N N . ARG A 1 113 ? -2.031 -4.054 -4.439 1.00 98.38 113 ARG A N 1
ATOM 914 C CA . ARG A 1 113 ? -3.179 -4.916 -4.114 1.00 98.38 113 ARG A CA 1
ATOM 915 C C . ARG A 1 113 ? -3.147 -5.399 -2.666 1.00 98.38 113 ARG A C 1
ATOM 917 O O . ARG A 1 113 ? -4.190 -5.435 -2.023 1.00 98.38 113 ARG A O 1
ATOM 924 N N . SER A 1 114 ? -1.971 -5.766 -2.163 1.00 97.56 114 SER A N 1
ATOM 925 C CA . SER A 1 114 ? -1.793 -6.243 -0.790 1.00 97.56 114 SER A CA 1
ATOM 926 C C . SER A 1 114 ? -2.040 -5.129 0.230 1.00 97.56 114 SER A C 1
ATOM 928 O O . SER A 1 114 ? -2.695 -5.366 1.240 1.00 97.56 114 SER A O 1
ATOM 930 N N . GLU A 1 115 ? -1.589 -3.902 -0.040 1.00 95.94 115 GLU A N 1
ATOM 931 C CA . GLU A 1 115 ? -1.862 -2.741 0.819 1.00 95.94 115 GLU A CA 1
ATOM 932 C C . GLU A 1 115 ? -3.342 -2.352 0.812 1.00 95.94 115 GLU A C 1
ATOM 934 O O . GLU A 1 115 ? -3.937 -2.156 1.870 1.00 95.94 115 GLU A O 1
ATOM 939 N N . ARG A 1 116 ? -3.982 -2.344 -0.361 1.00 97.62 116 ARG A N 1
ATOM 940 C CA . ARG A 1 116 ? -5.433 -2.148 -0.461 1.00 97.62 116 ARG A CA 1
ATOM 941 C C . ARG A 1 116 ? -6.204 -3.166 0.380 1.00 97.62 116 ARG A C 1
ATOM 943 O O . ARG A 1 116 ? -7.097 -2.790 1.134 1.00 97.62 116 ARG A O 1
ATOM 950 N N . GLU A 1 117 ? -5.881 -4.450 0.234 1.00 98.19 117 GLU A N 1
ATOM 951 C CA . GLU A 1 117 ? -6.552 -5.522 0.974 1.00 98.19 117 GLU A CA 1
ATOM 952 C C . GLU A 1 117 ? -6.282 -5.408 2.479 1.00 98.19 117 GLU A C 1
ATOM 954 O O . GLU A 1 117 ? -7.187 -5.610 3.284 1.00 98.19 117 GLU A O 1
ATOM 959 N N . SER A 1 118 ? -5.069 -5.004 2.870 1.00 96.31 118 SER A N 1
ATOM 960 C CA . SER A 1 118 ? -4.744 -4.694 4.263 1.00 96.31 118 SER A CA 1
ATOM 961 C C . SER A 1 118 ? -5.706 -3.654 4.837 1.00 96.31 118 SER A C 1
ATOM 963 O O . SER A 1 118 ? -6.318 -3.883 5.883 1.00 96.31 118 SER A O 1
ATOM 965 N N . TYR A 1 119 ? -5.908 -2.542 4.129 1.00 95.94 119 TYR A N 1
ATOM 966 C CA . TYR A 1 119 ? -6.817 -1.487 4.572 1.00 95.94 119 TYR A CA 1
ATOM 967 C C . TYR A 1 119 ? -8.279 -1.932 4.590 1.00 95.94 119 TYR A C 1
ATOM 969 O O . TYR A 1 119 ? -9.011 -1.536 5.494 1.00 95.94 119 TYR A O 1
ATOM 977 N N . ALA A 1 120 ? -8.700 -2.807 3.674 1.00 98.06 120 ALA A N 1
ATOM 978 C CA . ALA A 1 120 ? -10.035 -3.401 3.712 1.00 98.06 120 ALA A CA 1
ATOM 979 C C . ALA A 1 120 ? -10.233 -4.271 4.969 1.00 98.06 120 ALA A C 1
ATOM 981 O O . ALA A 1 120 ? -11.210 -4.097 5.695 1.00 98.06 120 ALA A O 1
ATOM 982 N N . MET A 1 121 ? -9.265 -5.135 5.290 1.00 97.19 121 MET A N 1
ATOM 983 C CA . MET A 1 121 ? -9.309 -5.975 6.494 1.00 97.19 121 MET A CA 1
ATOM 984 C C . MET A 1 121 ? -9.258 -5.144 7.778 1.00 97.19 121 MET A C 1
ATOM 986 O O . MET A 1 121 ? -9.963 -5.433 8.744 1.00 97.19 121 MET A O 1
ATOM 990 N N . PHE A 1 122 ? -8.471 -4.069 7.789 1.00 95.25 122 PHE A N 1
ATOM 991 C CA . PHE A 1 122 ? -8.447 -3.141 8.913 1.00 95.25 122 PHE A CA 1
ATOM 992 C C . PHE A 1 122 ? -9.789 -2.415 9.085 1.00 95.25 122 PHE A C 1
ATOM 994 O O . PHE A 1 122 ? -10.307 -2.323 10.198 1.00 95.25 122 PHE A O 1
ATOM 1001 N N . ARG A 1 123 ? -10.402 -1.964 7.990 1.00 97.12 123 ARG A N 1
ATOM 1002 C CA . ARG A 1 123 ? -11.740 -1.369 7.996 1.00 97.12 123 ARG A CA 1
ATOM 1003 C C . ARG A 1 123 ? -12.797 -2.333 8.539 1.00 97.12 123 ARG A C 1
ATOM 1005 O O . ARG A 1 123 ? -13.600 -1.936 9.380 1.00 97.12 123 ARG A O 1
ATOM 1012 N N . ASP A 1 124 ? -12.752 -3.606 8.159 1.00 96.44 124 ASP A N 1
ATOM 1013 C CA . ASP A 1 124 ? -13.677 -4.615 8.688 1.00 96.44 124 ASP A CA 1
ATOM 1014 C C . ASP A 1 124 ? -13.411 -4.933 10.169 1.00 96.44 124 ASP A C 1
ATOM 1016 O O . ASP A 1 124 ? -14.348 -5.178 10.935 1.00 96.44 124 ASP A O 1
ATOM 1020 N N . PHE A 1 125 ? -12.155 -4.864 10.624 1.00 94.75 125 PHE A N 1
ATOM 1021 C CA . PHE A 1 125 ? -11.829 -4.912 12.052 1.00 94.75 125 PHE A CA 1
ATOM 1022 C C . PHE A 1 125 ? -12.472 -3.752 12.822 1.00 94.75 125 PHE A C 1
ATOM 1024 O O . PHE A 1 125 ? -13.024 -3.982 13.898 1.00 94.75 125 PHE A O 1
ATOM 1031 N N . LEU A 1 126 ? -12.431 -2.526 12.294 1.00 92.19 126 LEU A N 1
ATOM 1032 C CA . LEU A 1 126 ? -13.037 -1.360 12.947 1.00 92.19 126 LEU A CA 1
ATOM 1033 C C . LEU A 1 126 ? -14.554 -1.514 13.106 1.00 92.19 126 LEU A C 1
ATOM 1035 O O . LEU A 1 126 ? -15.105 -1.114 14.130 1.00 92.19 126 LEU A O 1
ATOM 1039 N N . GLU A 1 127 ? -15.230 -2.120 12.130 1.00 94.56 127 GLU A N 1
ATOM 1040 C CA . GLU A 1 127 ? -16.675 -2.355 12.212 1.00 94.56 127 GLU A CA 1
ATOM 1041 C C . GLU A 1 127 ? -17.065 -3.503 13.142 1.00 94.56 127 GLU A C 1
ATOM 1043 O O . GLU A 1 127 ? -18.062 -3.416 13.863 1.00 94.56 127 GLU A O 1
ATOM 1048 N N . THR A 1 128 ? -16.317 -4.604 13.102 1.00 93.81 128 THR A N 1
ATOM 1049 C CA . THR A 1 128 ? -16.710 -5.861 13.758 1.00 93.81 128 THR A CA 1
ATOM 1050 C C . THR A 1 128 ? -16.056 -6.060 15.122 1.00 93.81 128 THR A C 1
ATOM 1052 O O . THR A 1 128 ? -16.580 -6.786 15.968 1.00 93.81 128 THR A O 1
ATOM 1055 N N . GLY A 1 129 ? -14.897 -5.441 15.341 1.00 88.62 129 GLY A N 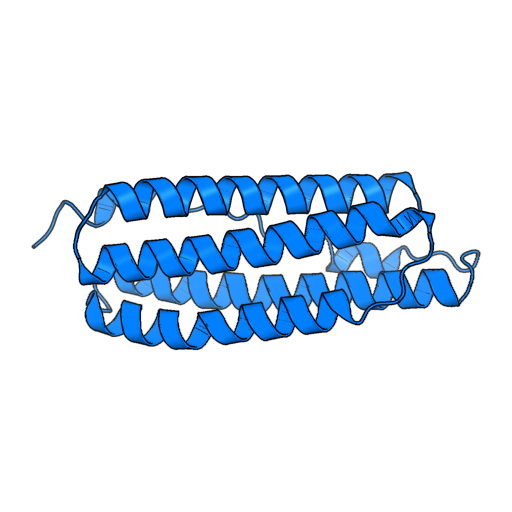1
ATOM 1056 C CA . GLY A 1 129 ? -14.029 -5.682 16.485 1.00 88.62 129 GLY A CA 1
ATOM 1057 C C . GLY A 1 129 ? -13.332 -7.048 16.480 1.00 88.62 129 GLY A C 1
ATOM 1058 O O . GLY A 1 129 ? -12.774 -7.413 17.519 1.00 88.62 129 GLY A O 1
ATOM 1059 N N . ASP A 1 130 ? -13.359 -7.813 15.377 1.00 90.94 130 ASP A N 1
ATOM 1060 C CA . ASP A 1 130 ? -12.692 -9.122 15.293 1.00 90.94 130 ASP A CA 1
ATOM 1061 C C . ASP A 1 130 ? -11.165 -8.954 15.168 1.00 90.94 130 ASP A C 1
ATOM 1063 O O . ASP A 1 130 ? -10.675 -8.535 14.115 1.00 90.94 130 ASP A O 1
ATOM 1067 N N . PRO A 1 131 ? -10.377 -9.308 16.201 1.00 88.31 131 PRO A N 1
ATOM 1068 C CA . PRO A 1 131 ? -8.929 -9.122 16.179 1.00 88.31 131 PRO A CA 1
ATOM 1069 C C . PRO A 1 131 ? -8.224 -9.881 15.047 1.00 88.31 131 PRO A C 1
ATOM 1071 O O . PRO A 1 131 ? -7.156 -9.442 14.624 1.00 88.31 131 PRO A O 1
ATOM 1074 N N . LYS A 1 132 ? -8.805 -10.967 14.517 1.00 92.62 132 LYS A N 1
ATOM 1075 C CA . LYS A 1 132 ? -8.205 -11.714 13.401 1.00 92.62 132 LYS A CA 1
ATOM 1076 C C . LYS A 1 132 ? -8.112 -10.885 12.128 1.00 92.62 132 LYS A C 1
ATOM 1078 O O . LYS A 1 132 ? -7.143 -11.017 11.392 1.00 92.62 132 LYS A O 1
ATOM 1083 N N . LEU A 1 133 ? -9.091 -10.019 11.872 1.00 91.50 133 LEU A N 1
ATOM 1084 C CA . LEU A 1 133 ? -9.077 -9.136 10.705 1.00 91.50 133 LEU A CA 1
ATOM 1085 C C . LEU A 1 133 ? -7.916 -8.139 10.783 1.00 91.50 133 LEU A C 1
ATOM 1087 O O . LEU A 1 133 ? -7.270 -7.854 9.780 1.00 91.50 133 LEU A O 1
ATOM 1091 N N . ASN A 1 134 ? -7.580 -7.685 11.992 1.00 89.06 134 ASN A N 1
ATOM 1092 C CA . ASN A 1 134 ? -6.413 -6.839 12.204 1.00 89.06 134 ASN A CA 1
ATOM 1093 C C . ASN A 1 134 ? -5.083 -7.609 12.104 1.00 89.06 134 ASN A C 1
ATOM 1095 O O . ASN A 1 134 ? -4.081 -7.056 11.674 1.00 89.06 134 ASN A O 1
ATOM 1099 N N . GLU A 1 135 ? -5.035 -8.879 12.505 1.00 88.19 135 GLU A N 1
ATOM 1100 C CA . GLU A 1 135 ? -3.849 -9.718 12.265 1.00 88.19 135 GLU A CA 1
ATOM 1101 C C . GLU A 1 135 ? -3.613 -9.904 10.758 1.00 88.19 135 GLU A C 1
ATOM 1103 O O . GLU A 1 135 ? -2.507 -9.677 10.269 1.00 88.19 135 GLU A O 1
ATOM 1108 N N . ILE A 1 136 ? -4.675 -10.207 10.004 1.00 93.44 136 ILE A N 1
ATOM 1109 C CA . ILE A 1 136 ? -4.618 -10.344 8.543 1.00 93.44 136 ILE A CA 1
ATOM 1110 C C . ILE A 1 136 ? -4.202 -9.023 7.883 1.00 93.44 136 ILE A C 1
ATOM 1112 O O . ILE A 1 136 ? -3.386 -9.039 6.960 1.00 93.44 136 ILE A O 1
ATOM 1116 N N . SER A 1 137 ? -4.719 -7.876 8.344 1.00 91.50 137 SER A N 1
ATOM 1117 C CA . SER A 1 137 ? -4.320 -6.578 7.789 1.00 91.50 137 SER A CA 1
ATOM 1118 C C . SER A 1 137 ? -2.816 -6.337 7.943 1.00 91.50 137 SER A C 1
ATOM 1120 O O . SER A 1 137 ? -2.160 -5.927 6.984 1.00 91.50 137 SER A O 1
ATOM 1122 N N . ILE A 1 138 ? -2.238 -6.661 9.101 1.00 87.94 138 ILE A N 1
ATOM 1123 C CA . ILE A 1 138 ? -0.799 -6.526 9.365 1.00 87.94 138 ILE A CA 1
ATOM 1124 C C . ILE A 1 138 ? 0.028 -7.441 8.453 1.00 87.94 138 ILE A C 1
ATOM 1126 O O . ILE A 1 138 ? 1.037 -7.003 7.889 1.00 87.94 138 ILE A O 1
ATOM 1130 N N . ASP A 1 139 ? -0.398 -8.691 8.268 1.00 91.00 139 ASP A N 1
ATOM 1131 C CA . ASP A 1 139 ? 0.290 -9.644 7.391 1.00 91.00 139 ASP A CA 1
ATOM 1132 C C . ASP A 1 139 ? 0.268 -9.180 5.927 1.00 91.00 139 ASP A C 1
ATOM 1134 O O . ASP A 1 139 ? 1.284 -9.219 5.227 1.00 91.00 139 ASP A O 1
ATOM 1138 N N . LEU A 1 140 ? -0.880 -8.684 5.460 1.00 94.44 140 LEU A N 1
ATOM 1139 C CA . LEU A 1 140 ? -1.036 -8.123 4.119 1.00 94.44 140 LEU A CA 1
ATOM 1140 C C . LEU A 1 140 ? -0.188 -6.869 3.916 1.00 94.44 140 LEU A C 1
ATOM 1142 O O . LEU A 1 140 ? 0.415 -6.707 2.853 1.00 94.44 140 LEU A O 1
ATOM 1146 N N . LEU A 1 141 ? -0.087 -6.007 4.927 1.00 90.50 141 LEU A N 1
ATOM 1147 C CA . LEU A 1 141 ? 0.763 -4.827 4.837 1.00 90.50 141 LEU A CA 1
ATOM 1148 C C . LEU A 1 141 ? 2.244 -5.214 4.776 1.00 90.50 141 LEU A C 1
ATOM 1150 O O . LEU A 1 141 ? 2.991 -4.702 3.947 1.00 90.50 141 LEU A O 1
ATOM 1154 N N . SER A 1 142 ? 2.650 -6.191 5.587 1.00 86.06 142 SER A N 1
ATOM 1155 C CA . SER A 1 142 ? 4.011 -6.738 5.571 1.00 86.06 142 SER A CA 1
ATOM 1156 C C . SER A 1 142 ? 4.366 -7.340 4.207 1.00 86.06 142 SER A C 1
ATOM 1158 O O . SER A 1 142 ? 5.463 -7.119 3.688 1.00 86.06 142 SER A O 1
ATOM 1160 N N . ASN A 1 143 ? 3.424 -8.058 3.589 1.00 90.81 143 ASN A N 1
ATOM 1161 C CA . ASN A 1 143 ? 3.578 -8.569 2.229 1.00 90.81 143 ASN A CA 1
ATOM 1162 C C . ASN A 1 143 ? 3.669 -7.440 1.196 1.00 90.81 143 ASN A C 1
ATOM 1164 O O . ASN A 1 143 ? 4.490 -7.545 0.285 1.00 90.81 143 ASN A O 1
ATOM 1168 N N . SER A 1 144 ? 2.892 -6.359 1.348 1.00 92.81 144 SER A N 1
ATOM 1169 C CA . SER A 1 144 ? 2.997 -5.188 0.469 1.00 92.81 144 SER A CA 1
ATOM 1170 C C . SER A 1 144 ? 4.418 -4.632 0.462 1.00 92.81 144 SER A C 1
ATOM 1172 O O . SER A 1 144 ? 5.047 -4.576 -0.594 1.00 92.81 144 SER A O 1
ATOM 1174 N N . THR A 1 145 ? 4.960 -4.335 1.646 1.00 87.50 145 THR A N 1
ATOM 1175 C CA . THR A 1 145 ? 6.316 -3.791 1.810 1.00 87.50 145 THR A CA 1
ATOM 1176 C C . THR A 1 145 ? 7.378 -4.720 1.226 1.00 87.50 145 THR A C 1
ATOM 1178 O O . THR A 1 145 ? 8.348 -4.270 0.613 1.00 87.50 145 THR A O 1
ATOM 1181 N N . LYS A 1 146 ? 7.206 -6.039 1.382 1.00 90.50 146 LYS A N 1
ATOM 1182 C CA . LYS A 1 146 ? 8.111 -7.029 0.792 1.00 90.50 146 LYS A CA 1
ATOM 1183 C C . LYS A 1 146 ? 8.099 -6.960 -0.737 1.00 90.50 146 LYS A C 1
ATOM 1185 O O . LYS A 1 146 ? 9.168 -6.876 -1.339 1.00 90.50 146 LYS A O 1
ATOM 1190 N N . TYR A 1 147 ? 6.920 -6.988 -1.358 1.00 94.25 147 TYR A N 1
ATOM 1191 C CA . TYR A 1 147 ? 6.800 -6.920 -2.816 1.00 94.25 147 TYR A CA 1
ATOM 1192 C C . TYR A 1 147 ? 7.317 -5.594 -3.375 1.00 94.25 147 TYR A C 1
ATOM 1194 O O . TYR A 1 147 ? 7.978 -5.581 -4.414 1.00 94.25 147 TYR A O 1
ATOM 1202 N N . GLU A 1 148 ? 7.067 -4.487 -2.675 1.00 90.31 148 GLU A N 1
ATOM 1203 C CA . GLU A 1 148 ? 7.606 -3.182 -3.037 1.00 90.31 148 GLU A CA 1
ATOM 1204 C C . GLU A 1 148 ? 9.140 -3.219 -3.061 1.00 90.31 148 GLU A C 1
ATOM 1206 O O . GLU A 1 148 ? 9.754 -2.911 -4.086 1.00 90.31 148 GLU A O 1
ATOM 1211 N N . LEU A 1 149 ? 9.770 -3.672 -1.973 1.00 87.88 149 LEU A N 1
ATOM 1212 C CA . LEU A 1 149 ? 11.226 -3.772 -1.870 1.00 87.88 149 LEU A CA 1
ATOM 1213 C C . LEU A 1 149 ? 11.828 -4.675 -2.957 1.00 87.88 149 LEU A C 1
ATOM 1215 O O . LEU A 1 149 ? 12.844 -4.322 -3.559 1.00 87.88 149 LEU A O 1
ATOM 1219 N N . GLU A 1 150 ? 11.211 -5.827 -3.225 1.00 91.38 150 GLU A N 1
ATOM 1220 C CA . GLU A 1 150 ? 11.633 -6.735 -4.297 1.00 91.38 150 GLU A CA 1
ATOM 1221 C C . GLU A 1 150 ? 11.554 -6.054 -5.672 1.00 91.38 150 GLU A C 1
ATOM 1223 O O . GLU A 1 150 ? 12.528 -6.105 -6.428 1.00 91.38 150 GLU A O 1
ATOM 1228 N N . SER A 1 151 ? 10.466 -5.333 -5.962 1.00 93.69 151 SER A N 1
ATOM 1229 C CA . SER A 1 151 ? 10.331 -4.546 -7.193 1.00 93.69 151 SER A CA 1
ATOM 1230 C C . SER A 1 151 ? 11.466 -3.529 -7.347 1.00 93.69 151 SER A C 1
ATOM 1232 O O . SER A 1 151 ? 12.150 -3.498 -8.373 1.00 93.69 151 SER A O 1
ATOM 1234 N N . PHE A 1 152 ? 11.728 -2.723 -6.313 1.00 89.12 152 PHE A N 1
ATOM 1235 C CA . PHE A 1 152 ? 12.792 -1.717 -6.357 1.00 89.12 152 PHE A CA 1
ATOM 1236 C C . PHE A 1 152 ? 14.179 -2.321 -6.536 1.00 89.12 152 PHE A C 1
ATOM 1238 O O . PHE A 1 152 ? 14.994 -1.776 -7.285 1.00 89.12 152 PHE A O 1
ATOM 1245 N N . ASN A 1 153 ? 14.458 -3.440 -5.873 1.00 87.69 153 ASN A N 1
ATOM 1246 C CA . ASN A 1 153 ? 15.729 -4.137 -6.025 1.00 87.69 153 ASN A CA 1
ATOM 1247 C C . ASN A 1 153 ? 15.931 -4.613 -7.468 1.00 87.69 153 ASN A C 1
ATOM 1249 O O . ASN A 1 153 ? 17.021 -4.434 -8.012 1.00 87.69 153 ASN A O 1
ATOM 1253 N N . LEU A 1 154 ? 14.885 -5.135 -8.116 1.00 91.12 154 LEU A N 1
ATOM 1254 C CA . LEU A 1 154 ? 14.945 -5.529 -9.524 1.00 91.12 154 LEU A CA 1
ATOM 1255 C C . LEU A 1 154 ? 15.143 -4.327 -10.455 1.00 91.12 154 LEU A C 1
ATOM 1257 O O . LEU A 1 154 ? 16.036 -4.369 -11.300 1.00 91.12 154 LEU A O 1
ATOM 1261 N N . ILE A 1 155 ? 14.384 -3.235 -10.283 1.00 88.62 155 ILE A N 1
ATOM 1262 C CA . ILE A 1 155 ? 14.582 -2.000 -11.068 1.00 88.62 155 ILE A CA 1
ATOM 1263 C C . ILE A 1 155 ? 16.038 -1.522 -10.963 1.00 88.62 155 ILE A C 1
ATOM 1265 O O . ILE A 1 155 ? 16.657 -1.190 -11.975 1.00 88.62 155 ILE A O 1
ATOM 1269 N N . ASN A 1 156 ? 16.602 -1.527 -9.752 1.00 83.44 156 ASN A N 1
ATOM 1270 C CA . ASN A 1 156 ? 17.964 -1.067 -9.486 1.00 83.44 156 ASN A CA 1
ATOM 1271 C C . ASN A 1 156 ? 19.056 -2.003 -10.017 1.00 83.44 156 ASN A C 1
ATOM 1273 O O . ASN A 1 156 ? 20.138 -1.521 -10.340 1.00 83.44 156 ASN A O 1
ATOM 1277 N N . ALA A 1 157 ? 18.799 -3.308 -10.100 1.00 83.75 157 ALA A N 1
ATOM 1278 C CA . ALA A 1 157 ? 19.746 -4.281 -10.645 1.00 83.75 157 ALA A CA 1
ATOM 1279 C C . ALA A 1 157 ? 19.793 -4.283 -12.184 1.00 83.75 157 ALA A C 1
ATOM 1281 O O . ALA A 1 157 ? 20.769 -4.746 -12.768 1.00 83.75 157 ALA A O 1
ATOM 1282 N N . LEU A 1 158 ? 18.732 -3.797 -12.835 1.00 83.56 158 LEU A N 1
ATOM 1283 C CA . LEU A 1 158 ? 18.530 -3.858 -14.288 1.00 83.56 158 LEU A CA 1
ATOM 1284 C C . LEU A 1 158 ? 18.757 -2.523 -15.017 1.00 83.56 158 LEU A C 1
ATOM 1286 O O . LEU A 1 158 ? 18.629 -2.472 -16.250 1.00 83.56 158 LEU A O 1
ATOM 1290 N N . ARG A 1 159 ? 19.008 -1.448 -14.265 1.00 68.44 159 ARG A N 1
ATOM 1291 C CA . ARG A 1 159 ? 19.419 -0.138 -14.789 1.00 68.44 159 ARG A CA 1
ATOM 1292 C C . ARG A 1 159 ? 20.916 -0.129 -15.096 1.00 68.44 159 ARG A C 1
ATOM 1294 O O . ARG A 1 159 ? 21.284 0.549 -16.075 1.00 68.44 159 ARG A O 1
#

Secondary structure (DSSP, 8-state):
--SSHHHHSTTT------TTHHHHGGG--TTS-HHHHHHHHHHHHHHHHHHHHHHHHHHHHHHHHTTSS-HHHHHHHHHHHHHHHHHHHHHHHT----GGGHHHHHHHHHHHHHHHHHHHHHHHHHHH--HHHHHHHHHHHHHHHHHHHHHHHHHHHH-

Foldseek 3Di:
DPDPLLPLCVLVPDPPLPPCLVVVLVPPDPPDDPLQNVLSVLVSVLSVLVSVLVVVLVVVVVCVSVVVDALVRNLVVLVVSLVVLVVSLVSLVPRDHDPLLPQLSVLQSLLSVLQSQLSVLVSVCSVPVPVVSSVSSSVSNVSSSVSNVVSVVSVVVPD

Sequence (159 aa):
MSKKRAKTFTVIGIIVALASAGIYLASISSSQIQEEKQFLENYYSLVNATNGVTETYHKEIEKWERDQYDDRELVTITDSFLPQYDLLVDRASGFKPPQKYHEALDLYIRSLRSERESYAMFRDFLETGDPKLNEISIDLLSNSTKYELESFNLINALR